Protein AF-A0A6G0JGC1-F1 (afdb_monomer)

Organism: NCBI:txid53985

Sequence (157 aa):
MPRKAKKTKFNEEAENLAAILSSGNDEDAILADQTDFWKDFRARVDENDAAIGLEALDHLAMAILQGDESAALSGTVLLLPLPDAMQAGVAPFHVLFNPEAASLPASSKRPALHSAGKSKAPPAKKQRMAPKKVIYSFNLPGSTSAQIKLDLAAIVQ

Radius of gyration: 41.23 Å; Cα contacts (8 Å, |Δi|>4): 54; chains: 1; bounding box: 79×44×131 Å

pLDDT: mean 73.07, std 17.75, range [31.84, 94.44]

Secondary structure (DSSP, 8-state):
----PPPPHHHHHHHHHHHHHHHHHHHHHHHHHHHHHHHHHHHHHHTSTT-B-HHHHHHHHHHHHTT-TT---SS--B----GGG-PPPPPPP-GGG-TTGGGS------------------------PPPPPP-------TT--HHHHHHHHHHT-

Mean predicted aligned error: 21.25 Å

Solvent-accessible surface area (backbone atoms only — not comparable to full-atom values): 10504 Å² total; per-residue (Å²): 134,88,79,82,78,78,84,49,70,67,58,56,52,51,51,50,52,51,50,56,56,58,62,50,50,58,58,53,49,51,52,50,53,53,49,52,50,49,52,57,52,50,53,64,47,55,70,21,81,85,38,40,43,61,67,36,51,50,55,30,52,55,34,46,77,72,66,42,89,81,58,59,71,82,57,70,67,47,88,56,71,55,62,93,73,57,73,83,73,80,78,80,88,54,65,90,83,42,68,77,71,72,67,61,79,78,79,75,76,71,83,76,85,80,84,88,86,84,86,92,84,89,90,83,80,92,72,86,76,74,85,79,81,78,82,74,84,79,95,74,62,90,87,59,57,69,66,62,56,52,57,52,57,66,73,57,114

Structure (mmCIF, N/CA/C/O backbone):
data_AF-A0A6G0JGC1-F1
#
_entry.id   AF-A0A6G0JGC1-F1
#
loop_
_atom_site.group_PDB
_atom_site.id
_atom_site.type_symbol
_atom_site.label_atom_id
_atom_site.label_alt_id
_atom_site.label_comp_id
_atom_site.label_asym_id
_atom_site.label_entity_id
_atom_site.label_seq_id
_atom_site.pdbx_PDB_ins_code
_atom_site.Cartn_x
_atom_site.Cartn_y
_atom_site.Cartn_z
_atom_site.occupancy
_atom_site.B_iso_or_equiv
_atom_site.auth_seq_id
_atom_site.auth_comp_id
_atom_site.auth_asym_id
_atom_site.auth_atom_id
_atom_site.pdbx_PDB_model_num
ATOM 1 N N . MET A 1 1 ? 46.224 -17.030 -49.891 1.00 40.44 1 MET A N 1
ATOM 2 C CA . MET A 1 1 ? 46.241 -15.845 -49.002 1.00 40.44 1 MET A CA 1
ATOM 3 C C . MET A 1 1 ? 44.836 -15.259 -48.932 1.00 40.44 1 MET A C 1
ATOM 5 O O . MET A 1 1 ? 44.349 -14.849 -49.981 1.00 40.44 1 MET A O 1
ATOM 9 N N . PRO A 1 2 ? 44.152 -15.240 -47.775 1.00 45.84 2 PRO A N 1
ATOM 10 C CA . PRO A 1 2 ? 42.837 -14.620 -47.681 1.00 45.84 2 PRO A CA 1
ATOM 11 C C . PRO A 1 2 ? 43.006 -13.103 -47.511 1.00 45.84 2 PRO A C 1
ATOM 13 O O . PRO A 1 2 ? 43.719 -12.633 -46.624 1.00 45.84 2 PRO A O 1
ATOM 16 N N . ARG A 1 3 ? 42.391 -12.330 -48.410 1.00 53.50 3 ARG A N 1
ATOM 17 C CA . ARG A 1 3 ? 42.376 -10.864 -48.360 1.00 53.50 3 ARG A CA 1
ATOM 18 C C . ARG A 1 3 ? 41.501 -10.425 -47.186 1.00 53.50 3 ARG A C 1
ATOM 20 O O . ARG A 1 3 ? 40.325 -10.771 -47.145 1.00 53.50 3 ARG A O 1
ATOM 27 N N . LYS A 1 4 ? 42.062 -9.661 -46.244 1.00 58.97 4 LYS A N 1
ATOM 28 C CA . LYS A 1 4 ? 41.276 -9.020 -45.184 1.00 58.97 4 LYS A CA 1
ATOM 29 C C . LYS A 1 4 ? 40.348 -7.990 -45.828 1.00 58.97 4 LYS A C 1
ATOM 31 O O . LYS A 1 4 ? 40.820 -7.040 -46.452 1.00 58.97 4 LYS A O 1
ATOM 36 N N . ALA A 1 5 ? 39.041 -8.214 -45.723 1.00 60.34 5 ALA A N 1
ATOM 37 C CA . ALA A 1 5 ? 38.039 -7.250 -46.149 1.00 60.34 5 ALA A CA 1
ATOM 38 C C . ALA A 1 5 ? 38.190 -5.965 -45.317 1.00 60.34 5 ALA A C 1
ATOM 40 O O . ALA A 1 5 ? 38.320 -6.023 -44.094 1.00 60.34 5 ALA A O 1
ATOM 41 N N . LYS A 1 6 ? 38.216 -4.807 -45.984 1.00 61.81 6 LYS A N 1
ATOM 42 C CA . LYS A 1 6 ? 38.189 -3.500 -45.316 1.00 61.81 6 LYS A CA 1
ATOM 43 C C . LYS A 1 6 ? 36.806 -3.336 -44.682 1.00 61.81 6 LYS A C 1
ATOM 45 O O . LYS A 1 6 ? 35.826 -3.315 -45.423 1.00 61.81 6 LYS A O 1
ATOM 50 N N . LYS A 1 7 ? 36.724 -3.232 -43.349 1.00 60.75 7 LYS A N 1
ATOM 51 C CA . LYS A 1 7 ? 35.476 -2.858 -42.667 1.00 60.75 7 LYS A CA 1
ATOM 52 C C . LYS A 1 7 ? 35.030 -1.499 -43.216 1.00 60.75 7 LYS A C 1
ATOM 54 O O . LYS A 1 7 ? 35.774 -0.523 -43.162 1.00 60.75 7 LYS A O 1
ATOM 59 N N . THR A 1 8 ? 33.865 -1.470 -43.848 1.00 72.19 8 THR A N 1
ATOM 60 C CA . THR A 1 8 ? 33.231 -0.252 -44.360 1.00 72.19 8 THR A CA 1
ATOM 61 C C . THR A 1 8 ? 32.624 0.524 -43.194 1.00 72.19 8 THR A C 1
ATOM 63 O O . THR A 1 8 ? 32.118 -0.110 -42.275 1.00 72.19 8 THR A O 1
ATOM 66 N N . LYS A 1 9 ? 32.611 1.865 -43.244 1.00 73.44 9 LYS A N 1
ATOM 67 C CA . LYS A 1 9 ? 32.033 2.736 -42.191 1.00 73.44 9 LYS A CA 1
ATOM 68 C C . LYS A 1 9 ? 30.646 2.289 -41.706 1.00 73.44 9 LYS A C 1
ATOM 70 O O . LYS A 1 9 ? 30.380 2.289 -40.516 1.00 73.44 9 LYS A O 1
ATOM 75 N N . PHE A 1 10 ? 29.814 1.801 -42.623 1.00 72.50 10 PHE A N 1
ATOM 76 C CA . PHE A 1 10 ? 28.494 1.248 -42.317 1.00 72.50 10 PHE A CA 1
ATOM 77 C C . PHE A 1 10 ? 28.522 0.063 -41.332 1.00 72.50 10 PHE A C 1
ATOM 79 O O . PHE A 1 10 ? 27.638 -0.083 -40.500 1.00 72.50 10 PHE A O 1
ATOM 86 N N . ASN A 1 11 ? 29.548 -0.787 -41.408 1.00 79.94 11 ASN A N 1
ATOM 87 C CA . ASN A 1 11 ? 29.684 -1.939 -40.519 1.00 79.94 11 ASN A CA 1
ATOM 88 C C . ASN A 1 11 ? 30.120 -1.516 -39.109 1.00 79.94 11 ASN A C 1
ATOM 90 O O . ASN A 1 11 ? 29.782 -2.179 -38.142 1.00 79.94 11 ASN A O 1
ATOM 94 N N . GLU A 1 12 ? 30.860 -0.415 -38.998 1.00 81.38 12 GLU A N 1
ATOM 95 C CA . GLU A 1 12 ? 31.254 0.174 -37.716 1.00 81.38 12 GLU A CA 1
ATOM 96 C C . GLU A 1 12 ? 30.072 0.903 -37.059 1.00 81.38 12 GLU A C 1
ATOM 98 O O . GLU A 1 12 ? 29.840 0.739 -35.866 1.00 81.38 12 GLU A O 1
ATOM 103 N N . GLU A 1 13 ? 29.255 1.616 -37.842 1.00 79.81 13 GLU A N 1
ATOM 104 C CA . GLU A 1 13 ? 27.994 2.208 -37.370 1.00 79.81 13 GLU A CA 1
ATOM 105 C C . GLU A 1 13 ? 26.994 1.138 -36.908 1.00 79.81 13 GLU A C 1
ATOM 107 O O . GLU A 1 13 ? 26.381 1.291 -35.855 1.00 79.81 13 GLU A O 1
ATOM 112 N N . ALA A 1 14 ? 26.867 0.026 -37.638 1.00 81.38 14 ALA A N 1
ATOM 113 C CA . ALA A 1 14 ? 26.005 -1.088 -37.242 1.00 81.38 14 ALA A CA 1
ATOM 114 C C . ALA A 1 14 ? 26.490 -1.786 -35.957 1.00 81.38 14 ALA A C 1
ATOM 116 O O . ALA A 1 14 ? 25.677 -2.100 -35.090 1.00 81.38 14 ALA A O 1
ATOM 117 N N . GLU A 1 15 ? 27.804 -1.995 -35.806 1.00 81.81 15 GLU A N 1
ATOM 118 C CA . GLU A 1 15 ? 28.402 -2.529 -34.573 1.00 81.81 15 GLU A CA 1
ATOM 119 C C . GLU A 1 15 ? 28.169 -1.576 -33.382 1.00 81.81 15 GLU A C 1
ATOM 121 O O . GLU A 1 15 ? 27.857 -2.031 -32.284 1.00 81.81 15 GLU A O 1
ATOM 126 N N . ASN A 1 16 ? 28.243 -0.260 -33.602 1.00 80.75 16 ASN A N 1
ATOM 127 C CA . ASN A 1 16 ? 28.008 0.747 -32.566 1.00 80.75 16 ASN A CA 1
ATOM 128 C C . ASN A 1 16 ? 26.526 0.819 -32.149 1.00 80.75 16 ASN A C 1
ATOM 130 O O . ASN A 1 16 ? 26.213 0.828 -30.963 1.00 80.75 16 ASN A O 1
ATOM 134 N N . LEU A 1 17 ? 25.596 0.769 -33.109 1.00 76.94 17 LEU A N 1
ATOM 135 C CA . LEU A 1 17 ? 24.159 0.693 -32.817 1.00 76.94 17 LEU A CA 1
ATOM 136 C C . LEU A 1 17 ? 23.792 -0.593 -32.065 1.00 76.94 17 LEU A C 1
ATOM 138 O O . LEU A 1 17 ? 23.009 -0.546 -31.120 1.00 76.94 17 LEU A O 1
ATOM 142 N N . ALA A 1 18 ? 24.381 -1.730 -32.442 1.00 77.12 18 ALA A N 1
ATOM 143 C CA . ALA A 1 18 ? 24.178 -2.991 -31.734 1.00 77.12 18 ALA A CA 1
ATOM 144 C C . ALA A 1 18 ? 24.727 -2.943 -30.299 1.00 77.12 18 ALA A C 1
ATOM 146 O O . ALA A 1 18 ? 24.083 -3.455 -29.387 1.00 77.12 18 ALA A O 1
ATOM 147 N N . ALA A 1 19 ? 25.876 -2.297 -30.082 1.00 76.00 19 ALA A N 1
ATOM 148 C CA . ALA A 1 19 ? 26.443 -2.112 -28.748 1.00 76.00 19 ALA A CA 1
ATOM 149 C C . ALA A 1 19 ? 25.550 -1.232 -27.857 1.00 76.00 19 ALA A C 1
ATOM 151 O O . ALA A 1 19 ? 25.318 -1.584 -26.703 1.00 76.00 19 ALA A O 1
ATOM 152 N N . ILE A 1 20 ? 24.990 -0.146 -28.402 1.00 71.69 20 ILE A N 1
ATOM 153 C CA . ILE A 1 20 ? 24.060 0.738 -27.680 1.00 71.69 20 ILE A CA 1
ATOM 154 C C . ILE A 1 20 ? 22.782 -0.018 -27.285 1.00 71.69 20 ILE A C 1
ATOM 156 O O . ILE A 1 20 ? 22.353 0.055 -26.135 1.00 71.69 20 ILE A O 1
ATOM 160 N N . LEU A 1 21 ? 22.204 -0.796 -28.206 1.00 69.69 21 LEU A N 1
ATOM 161 C CA . LEU A 1 21 ? 21.011 -1.605 -27.928 1.00 69.69 21 LEU A CA 1
ATOM 162 C C . LEU A 1 21 ? 21.288 -2.726 -26.920 1.00 69.69 21 LEU A C 1
ATOM 164 O O . LEU A 1 21 ? 20.453 -2.997 -26.064 1.00 69.69 21 LEU A O 1
ATOM 168 N N . SER A 1 22 ? 22.467 -3.347 -26.984 1.00 64.38 22 SER A N 1
ATOM 169 C CA . SER A 1 22 ? 22.869 -4.366 -26.013 1.00 64.38 22 SER A CA 1
ATOM 170 C C . SER A 1 22 ? 23.076 -3.780 -24.617 1.00 64.38 22 SER A C 1
ATOM 172 O O . SER A 1 22 ? 22.752 -4.452 -23.650 1.00 64.38 22 SER A O 1
ATOM 174 N N . SER A 1 23 ? 23.585 -2.547 -24.500 1.00 61.34 23 SER A N 1
ATOM 175 C CA . SER A 1 23 ? 23.798 -1.900 -23.197 1.00 61.34 23 SER A CA 1
ATOM 176 C C . SER A 1 23 ? 22.514 -1.434 -22.504 1.00 61.34 23 SER A C 1
ATOM 178 O O . SER A 1 23 ? 22.493 -1.358 -21.284 1.00 61.34 23 SER A O 1
ATOM 180 N N . GLY A 1 24 ? 21.443 -1.137 -23.252 1.00 60.28 24 GLY A N 1
ATOM 181 C CA . GLY A 1 24 ? 20.143 -0.792 -22.655 1.00 60.28 24 GLY A CA 1
ATOM 182 C C . GLY A 1 24 ? 19.391 -2.006 -22.105 1.00 60.28 24 GLY A C 1
ATOM 183 O O . GLY A 1 24 ? 18.637 -1.897 -21.146 1.00 60.28 24 GLY A O 1
ATOM 184 N N . ASN A 1 25 ? 19.648 -3.184 -22.674 1.00 62.59 25 ASN A N 1
ATOM 185 C CA . ASN A 1 25 ? 18.869 -4.385 -22.397 1.00 62.59 25 ASN A CA 1
ATOM 186 C C . ASN A 1 25 ? 19.119 -4.975 -20.996 1.00 62.59 25 ASN A C 1
ATOM 188 O O . ASN A 1 25 ? 18.251 -5.669 -20.471 1.00 62.59 25 ASN A O 1
ATOM 192 N N . ASP A 1 26 ? 20.284 -4.715 -20.397 1.00 67.31 26 ASP A N 1
ATOM 193 C CA . ASP A 1 26 ? 20.616 -5.211 -19.056 1.00 67.31 26 ASP A CA 1
ATOM 194 C C . ASP A 1 26 ? 19.872 -4.420 -17.965 1.00 67.31 26 ASP A C 1
ATOM 196 O O . ASP A 1 26 ? 19.320 -5.011 -17.039 1.00 67.31 26 ASP A O 1
ATOM 200 N N . GLU A 1 27 ? 19.780 -3.096 -18.108 1.00 70.69 27 GLU A N 1
ATOM 201 C CA . GLU A 1 27 ? 19.019 -2.231 -17.193 1.00 70.69 27 GLU A CA 1
ATOM 202 C C . GLU A 1 27 ? 17.508 -2.468 -17.330 1.00 70.69 27 GLU A C 1
ATOM 204 O O . GLU A 1 27 ? 16.794 -2.563 -16.331 1.00 70.69 27 GLU A O 1
ATOM 209 N N . ASP A 1 28 ? 17.023 -2.655 -18.561 1.00 73.19 28 ASP A N 1
ATOM 210 C CA . ASP A 1 28 ? 15.621 -2.993 -18.823 1.00 73.19 28 ASP A CA 1
ATOM 211 C C . ASP A 1 28 ? 15.236 -4.354 -18.213 1.00 73.19 28 ASP A C 1
ATOM 213 O O . ASP A 1 28 ? 14.129 -4.513 -17.691 1.00 73.19 28 ASP A O 1
ATOM 217 N N . ALA A 1 29 ? 16.148 -5.334 -18.227 1.00 76.62 29 ALA A N 1
ATOM 218 C CA . ALA A 1 29 ? 15.940 -6.629 -17.581 1.00 76.62 29 ALA A CA 1
ATOM 219 C C . ALA A 1 29 ? 15.895 -6.509 -16.048 1.00 76.62 29 ALA A C 1
ATOM 221 O O . ALA A 1 29 ? 15.018 -7.092 -15.414 1.00 76.62 29 ALA A O 1
ATOM 222 N N . ILE A 1 30 ? 16.778 -5.702 -15.451 1.00 81.31 30 ILE A N 1
ATOM 223 C CA . ILE A 1 30 ?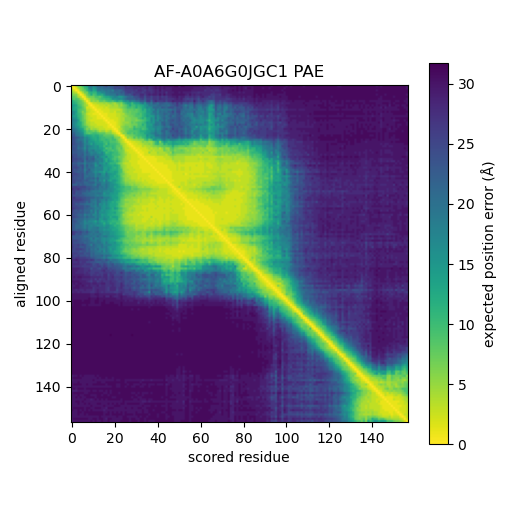 16.775 -5.442 -14.003 1.00 81.31 30 ILE A CA 1
ATOM 224 C C . ILE A 1 30 ? 15.479 -4.740 -13.576 1.00 81.31 30 ILE A C 1
ATOM 226 O O . ILE A 1 30 ? 14.880 -5.109 -12.564 1.00 81.31 30 ILE A O 1
ATOM 230 N N . LEU A 1 31 ? 15.014 -3.753 -14.345 1.00 82.12 31 LEU A N 1
ATOM 231 C CA . LEU A 1 31 ? 13.747 -3.068 -14.082 1.00 82.12 31 LEU A CA 1
ATOM 232 C C . LEU A 1 31 ? 12.547 -4.015 -14.204 1.00 82.12 31 LEU A C 1
ATOM 234 O O . LEU A 1 31 ? 11.613 -3.926 -13.401 1.00 82.12 31 LEU A O 1
ATOM 238 N N . ALA A 1 32 ? 12.570 -4.936 -15.170 1.00 81.75 32 ALA A N 1
ATOM 239 C CA . ALA A 1 32 ? 11.549 -5.972 -15.299 1.00 81.75 32 ALA A CA 1
ATOM 240 C C . ALA A 1 32 ? 11.529 -6.896 -14.069 1.00 81.75 32 ALA A C 1
ATOM 242 O O . ALA A 1 32 ? 10.466 -7.082 -13.475 1.00 81.75 32 ALA A O 1
ATOM 243 N N . ASP A 1 33 ? 12.694 -7.370 -13.619 1.00 87.56 33 ASP A N 1
ATOM 244 C CA . ASP A 1 33 ? 12.824 -8.224 -12.431 1.00 87.56 33 ASP A CA 1
ATOM 245 C C . ASP A 1 33 ? 12.336 -7.515 -11.154 1.00 87.56 33 ASP A C 1
ATOM 247 O O . ASP A 1 33 ? 11.627 -8.102 -10.332 1.00 87.56 33 ASP A O 1
ATOM 251 N N . GLN A 1 34 ? 12.667 -6.231 -10.983 1.00 88.44 34 GLN A N 1
ATOM 252 C CA . GLN A 1 34 ? 12.194 -5.430 -9.848 1.00 88.44 34 GLN A CA 1
ATOM 253 C C . GLN A 1 34 ? 10.679 -5.198 -9.890 1.00 88.44 34 GLN A C 1
ATOM 255 O O . GLN A 1 34 ? 10.007 -5.236 -8.856 1.00 88.44 34 GLN A O 1
ATOM 260 N N . THR A 1 35 ? 10.131 -4.984 -11.086 1.00 88.25 35 THR A N 1
ATOM 261 C CA . THR A 1 35 ? 8.690 -4.820 -11.291 1.00 88.25 35 THR A CA 1
ATOM 262 C C . THR A 1 35 ? 7.943 -6.112 -10.963 1.00 88.25 35 THR A C 1
ATOM 264 O O . THR A 1 35 ? 6.892 -6.072 -10.324 1.00 88.25 35 THR A O 1
ATOM 267 N N . ASP A 1 36 ? 8.478 -7.264 -11.364 1.00 90.75 36 ASP A N 1
ATOM 268 C CA . ASP A 1 36 ? 7.872 -8.565 -11.082 1.00 90.75 36 ASP A CA 1
ATOM 269 C C . ASP A 1 36 ? 7.962 -8.926 -9.596 1.00 90.75 36 ASP A C 1
ATOM 271 O O . ASP A 1 36 ? 6.962 -9.354 -9.014 1.00 90.75 36 ASP A O 1
ATOM 275 N N . PHE A 1 37 ? 9.085 -8.623 -8.936 1.00 93.50 37 PHE A N 1
ATOM 276 C CA . PHE A 1 37 ? 9.173 -8.685 -7.476 1.00 93.50 37 PHE A CA 1
ATOM 277 C C . PHE A 1 37 ? 8.080 -7.842 -6.803 1.00 93.50 37 PHE A C 1
ATOM 279 O O . PHE A 1 37 ? 7.425 -8.319 -5.872 1.00 93.50 37 PHE A O 1
ATOM 286 N N . TRP A 1 38 ? 7.860 -6.604 -7.266 1.00 94.44 38 TRP A N 1
ATOM 287 C CA . TRP A 1 38 ? 6.848 -5.727 -6.679 1.00 94.44 38 TRP A CA 1
ATOM 288 C C . TRP A 1 38 ? 5.437 -6.295 -6.827 1.00 94.44 38 TRP A C 1
ATOM 290 O O . TRP A 1 38 ? 4.678 -6.301 -5.859 1.00 94.44 38 TRP A O 1
ATOM 300 N N . LYS A 1 39 ? 5.096 -6.827 -8.007 1.00 92.06 39 LYS A N 1
ATOM 301 C CA . LYS A 1 39 ? 3.797 -7.475 -8.248 1.00 92.06 39 LYS A CA 1
ATOM 302 C C . LYS A 1 39 ? 3.568 -8.647 -7.295 1.00 92.06 39 LYS A C 1
ATOM 304 O O . LYS A 1 39 ? 2.510 -8.722 -6.671 1.00 92.06 39 LYS A O 1
ATOM 309 N N . ASP A 1 40 ? 4.559 -9.525 -7.152 1.00 94.00 40 ASP A N 1
ATOM 310 C CA . ASP A 1 40 ? 4.464 -10.702 -6.284 1.00 94.00 40 ASP A CA 1
ATOM 311 C C . ASP A 1 40 ? 4.360 -10.317 -4.803 1.00 94.00 40 ASP A C 1
ATOM 313 O O . ASP A 1 40 ? 3.559 -10.887 -4.055 1.00 94.00 40 ASP A O 1
ATOM 317 N N . PHE A 1 41 ? 5.144 -9.328 -4.366 1.00 92.12 41 PHE A N 1
ATOM 318 C CA . PHE A 1 41 ? 5.061 -8.784 -3.013 1.00 92.12 41 PHE A CA 1
ATOM 319 C C . PHE A 1 41 ? 3.679 -8.178 -2.745 1.00 92.12 41 PHE A C 1
ATOM 321 O O . PHE A 1 41 ? 3.042 -8.499 -1.738 1.00 92.12 41 PHE A O 1
ATOM 328 N N . ARG A 1 42 ? 3.194 -7.340 -3.667 1.00 92.19 42 ARG A N 1
ATOM 329 C CA . ARG A 1 42 ? 1.914 -6.644 -3.550 1.00 92.19 42 ARG A CA 1
ATOM 330 C C . ARG A 1 42 ? 0.747 -7.621 -3.474 1.00 92.19 42 ARG A C 1
ATOM 332 O O . ARG A 1 42 ? -0.139 -7.398 -2.652 1.00 92.19 42 ARG A O 1
ATOM 339 N N . ALA A 1 43 ? 0.774 -8.699 -4.260 1.00 91.31 43 ALA A N 1
ATOM 340 C CA . ALA A 1 43 ? -0.242 -9.748 -4.236 1.00 91.31 43 ALA A CA 1
ATOM 341 C C . ALA A 1 43 ? -0.314 -10.454 -2.872 1.00 91.31 43 ALA A C 1
ATOM 343 O O . ALA A 1 43 ? -1.398 -10.602 -2.320 1.00 91.31 43 ALA A O 1
ATOM 344 N N . ARG A 1 44 ? 0.834 -10.815 -2.282 1.00 90.12 44 ARG A N 1
ATOM 345 C CA . ARG A 1 44 ? 0.881 -11.489 -0.968 1.00 90.12 44 ARG A CA 1
ATOM 346 C C . ARG A 1 44 ? 0.396 -10.614 0.182 1.00 90.12 44 ARG A C 1
ATOM 348 O O . ARG A 1 44 ? -0.146 -11.125 1.154 1.00 90.12 44 ARG A O 1
ATOM 355 N N . VAL A 1 45 ? 0.640 -9.308 0.104 1.00 89.62 45 VAL A N 1
ATOM 356 C CA . VAL A 1 45 ? 0.149 -8.355 1.108 1.00 89.62 45 VAL A CA 1
ATOM 357 C C . VAL A 1 45 ? -1.360 -8.139 0.967 1.00 89.62 45 VAL A C 1
ATOM 359 O O . VAL A 1 45 ? -2.039 -8.010 1.982 1.00 89.62 45 VAL A O 1
ATOM 362 N N . ASP A 1 46 ? -1.880 -8.135 -0.267 1.00 89.81 46 ASP A N 1
ATOM 363 C CA . ASP A 1 46 ? -3.315 -7.970 -0.553 1.00 89.81 46 ASP A CA 1
ATOM 364 C C . ASP A 1 46 ? -4.170 -9.141 -0.069 1.00 89.81 46 ASP A C 1
ATOM 366 O O . ASP A 1 46 ? -5.352 -8.961 0.180 1.00 89.81 46 ASP A O 1
ATOM 370 N N . GLU A 1 47 ? -3.587 -10.335 0.101 1.00 90.31 47 GLU A N 1
ATOM 371 C CA . GLU A 1 47 ? -4.299 -11.504 0.645 1.00 90.31 47 GLU A CA 1
ATOM 372 C C . GLU A 1 47 ? -4.938 -11.227 2.016 1.00 90.31 47 GLU A C 1
ATOM 374 O O . GLU A 1 47 ? -5.864 -11.929 2.428 1.00 90.31 47 GLU A O 1
ATOM 379 N N . ASN A 1 48 ? -4.445 -10.219 2.741 1.00 89.38 48 ASN A N 1
ATOM 380 C CA . ASN A 1 48 ? -5.126 -9.695 3.909 1.00 89.38 48 ASN A CA 1
ATOM 381 C C . ASN A 1 48 ? -5.915 -8.424 3.560 1.00 89.38 48 ASN A C 1
ATOM 383 O O . ASN A 1 48 ? -5.370 -7.323 3.599 1.00 89.38 48 ASN A O 1
ATOM 387 N N . ASP A 1 49 ? -7.227 -8.573 3.353 1.00 85.50 49 ASP A N 1
ATOM 388 C CA . ASP A 1 49 ? -8.163 -7.470 3.065 1.00 85.50 49 ASP A CA 1
ATOM 389 C C . ASP A 1 49 ? -8.205 -6.369 4.148 1.00 85.50 49 ASP A C 1
ATOM 391 O O . ASP A 1 49 ? -8.733 -5.281 3.918 1.00 85.50 49 ASP A O 1
ATOM 395 N N . ALA A 1 50 ? -7.699 -6.638 5.358 1.00 88.12 50 ALA A N 1
ATOM 396 C CA . ALA A 1 50 ? -7.603 -5.645 6.426 1.00 88.12 50 ALA A CA 1
ATOM 397 C C . ALA A 1 50 ? -6.302 -4.822 6.371 1.00 88.12 50 ALA A C 1
ATOM 399 O O . ALA A 1 50 ? -6.122 -3.921 7.196 1.00 88.12 50 ALA A O 1
ATOM 400 N N . ALA A 1 51 ? -5.390 -5.117 5.438 1.00 89.94 51 ALA A N 1
ATOM 401 C CA . ALA A 1 51 ? -4.271 -4.241 5.119 1.00 89.94 51 ALA A CA 1
ATOM 402 C C . ALA A 1 51 ? -4.788 -2.933 4.494 1.00 89.94 51 ALA A C 1
ATOM 404 O O . ALA A 1 51 ? -5.798 -2.904 3.796 1.00 89.94 51 ALA A O 1
ATOM 405 N N . ILE A 1 52 ? -4.122 -1.814 4.786 1.00 93.06 52 ILE A N 1
ATOM 406 C CA . ILE A 1 52 ? -4.608 -0.470 4.425 1.00 93.06 52 ILE A CA 1
ATOM 407 C C . ILE A 1 52 ? -3.475 0.341 3.804 1.00 93.06 52 ILE A C 1
ATOM 409 O O . ILE A 1 52 ? -2.326 0.231 4.234 1.00 93.06 52 ILE A O 1
ATOM 413 N N . GLY A 1 53 ? -3.816 1.206 2.844 1.00 91.06 53 GLY A N 1
ATOM 414 C CA . GLY A 1 53 ? -2.904 2.203 2.278 1.00 91.06 53 GLY A CA 1
ATOM 415 C C . GLY A 1 53 ? -1.907 1.625 1.281 1.00 91.06 53 GLY A C 1
ATOM 416 O O . GLY A 1 53 ? -0.841 2.198 1.064 1.00 91.06 53 GLY A O 1
ATOM 417 N N . LEU A 1 54 ? -2.234 0.484 0.681 1.00 92.69 54 LEU A N 1
ATOM 418 C CA . LEU A 1 54 ? -1.348 -0.211 -0.244 1.00 92.69 54 LEU A CA 1
ATOM 419 C C . LEU A 1 54 ? -1.136 0.584 -1.542 1.00 92.69 54 LEU A C 1
ATOM 421 O O . LEU A 1 54 ? -0.071 0.498 -2.137 1.00 92.69 54 LEU A O 1
ATOM 425 N N . GLU A 1 55 ? -2.066 1.463 -1.914 1.00 92.81 55 GLU A N 1
ATOM 426 C CA . GLU A 1 55 ? -1.917 2.363 -3.062 1.00 92.81 55 GLU A CA 1
ATOM 427 C C . GLU A 1 55 ? -0.810 3.403 -2.831 1.00 92.81 55 GLU A C 1
ATOM 429 O O . GLU A 1 55 ? -0.060 3.752 -3.742 1.00 92.81 55 GLU A O 1
ATOM 434 N N . ALA A 1 56 ? -0.671 3.899 -1.595 1.00 93.25 56 ALA A N 1
ATOM 435 C CA . ALA A 1 56 ? 0.417 4.810 -1.239 1.00 93.25 56 ALA A CA 1
ATOM 436 C C . ALA A 1 56 ? 1.777 4.102 -1.294 1.00 93.25 56 ALA A C 1
ATOM 438 O O .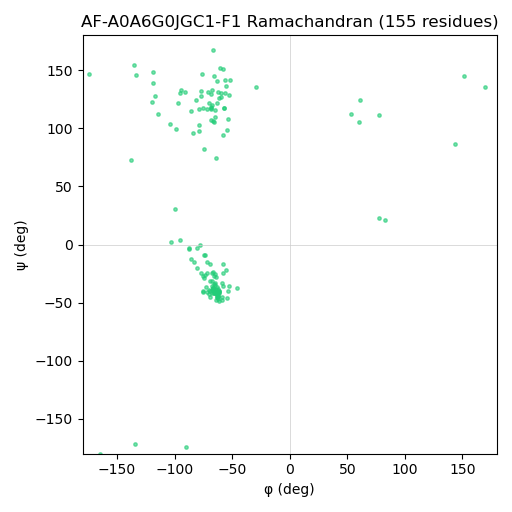 ALA A 1 56 ? 2.791 4.727 -1.610 1.00 93.25 56 ALA A O 1
ATOM 439 N N . LEU A 1 57 ? 1.783 2.801 -1.004 1.00 93.75 57 LEU A N 1
ATOM 440 C CA . LEU A 1 57 ? 2.955 1.953 -1.123 1.00 93.75 57 LEU A CA 1
ATOM 441 C C . LEU A 1 57 ? 3.308 1.689 -2.600 1.00 93.75 57 LEU A C 1
ATOM 443 O O . LEU A 1 57 ? 4.479 1.776 -2.961 1.00 93.75 57 LEU A O 1
ATOM 447 N N . ASP A 1 58 ? 2.309 1.463 -3.458 1.00 93.38 58 ASP A N 1
ATOM 448 C CA . ASP A 1 58 ? 2.487 1.297 -4.906 1.00 93.38 58 ASP A CA 1
ATOM 449 C C . ASP A 1 58 ? 3.072 2.558 -5.560 1.00 93.38 58 ASP A C 1
ATOM 451 O O . ASP A 1 58 ? 4.022 2.480 -6.339 1.00 93.38 58 ASP A O 1
ATOM 455 N N . HIS A 1 59 ? 2.566 3.741 -5.201 1.00 93.31 59 HIS A N 1
ATOM 456 C CA . HIS A 1 59 ? 3.122 5.005 -5.692 1.00 93.31 59 HIS A CA 1
ATOM 457 C C . HIS A 1 59 ? 4.579 5.213 -5.267 1.00 93.31 59 HIS A C 1
ATOM 459 O O . HIS A 1 59 ? 5.386 5.682 -6.069 1.00 93.31 59 HIS A O 1
ATOM 465 N N . LEU A 1 60 ? 4.928 4.844 -4.029 1.00 94.00 60 LEU A N 1
ATOM 466 C CA . LEU A 1 60 ? 6.308 4.912 -3.552 1.00 94.00 60 LEU A CA 1
ATOM 467 C C . LEU A 1 60 ? 7.215 3.966 -4.345 1.00 94.00 60 LEU A C 1
ATOM 469 O O . LEU A 1 60 ? 8.281 4.383 -4.788 1.00 94.00 60 LEU A O 1
ATOM 473 N N . ALA A 1 61 ? 6.796 2.714 -4.538 1.00 92.50 61 ALA A N 1
ATOM 474 C CA . ALA A 1 61 ? 7.570 1.738 -5.294 1.00 92.50 61 ALA A CA 1
ATOM 475 C C . ALA A 1 61 ? 7.824 2.223 -6.727 1.00 92.50 61 ALA A C 1
ATOM 477 O O . ALA A 1 61 ? 8.962 2.206 -7.187 1.00 92.50 61 ALA A O 1
ATOM 478 N N . MET A 1 62 ? 6.799 2.752 -7.400 1.00 91.50 62 MET A N 1
ATOM 479 C CA . MET A 1 62 ? 6.946 3.320 -8.742 1.00 91.50 62 MET A CA 1
ATOM 480 C C . MET A 1 62 ? 7.917 4.506 -8.783 1.00 91.50 62 MET A C 1
ATOM 482 O O . MET A 1 62 ? 8.717 4.595 -9.711 1.00 91.50 62 MET A O 1
ATOM 486 N N . ALA A 1 63 ? 7.879 5.397 -7.789 1.00 92.62 63 ALA A N 1
ATOM 487 C CA . ALA A 1 63 ? 8.807 6.523 -7.707 1.00 92.62 63 ALA A CA 1
ATOM 488 C C . ALA A 1 63 ? 10.262 6.056 -7.494 1.00 92.62 63 ALA A C 1
ATOM 490 O O . ALA A 1 63 ? 11.169 6.549 -8.163 1.00 92.62 63 ALA A O 1
ATOM 491 N N . ILE A 1 64 ? 10.481 5.043 -6.648 1.00 91.31 64 ILE A N 1
ATOM 492 C CA . ILE A 1 64 ? 11.808 4.443 -6.428 1.00 91.31 64 ILE A CA 1
ATOM 493 C C . ILE A 1 64 ? 12.336 3.788 -7.712 1.00 91.31 64 ILE A C 1
ATOM 495 O O . ILE A 1 64 ? 13.489 4.009 -8.073 1.00 91.31 64 ILE A O 1
ATOM 499 N N . LEU A 1 65 ? 11.502 3.027 -8.432 1.00 88.06 65 LEU A N 1
ATOM 500 C CA . LEU A 1 65 ? 11.889 2.391 -9.702 1.00 88.06 65 LEU A CA 1
ATOM 501 C C . LEU A 1 65 ? 12.222 3.416 -10.799 1.00 88.06 65 LEU A C 1
ATOM 503 O O . LEU A 1 65 ? 13.028 3.140 -11.680 1.00 88.06 65 LEU A O 1
ATOM 507 N N . GLN A 1 66 ? 11.632 4.612 -10.736 1.00 88.62 66 GLN A N 1
ATOM 508 C CA . GLN A 1 66 ? 11.955 5.734 -11.624 1.00 88.62 66 GLN A CA 1
ATOM 509 C C . GLN A 1 66 ? 13.218 6.504 -11.198 1.00 88.62 66 GLN A C 1
ATOM 511 O O . GLN A 1 66 ? 13.625 7.433 -11.896 1.00 88.62 66 GLN A O 1
ATOM 516 N N . GLY A 1 67 ? 13.844 6.129 -10.077 1.00 88.00 67 GLY A N 1
ATOM 517 C CA . GLY A 1 67 ? 15.052 6.765 -9.556 1.00 88.00 67 GLY A CA 1
ATOM 518 C C . GLY A 1 67 ? 14.800 8.037 -8.741 1.00 88.00 67 GLY A C 1
ATOM 519 O O . GLY A 1 67 ? 15.712 8.851 -8.602 1.00 88.00 67 GLY A O 1
ATOM 520 N N . ASP A 1 68 ? 13.590 8.244 -8.210 1.00 91.00 68 ASP A N 1
ATOM 521 C CA . ASP A 1 68 ? 13.310 9.372 -7.318 1.00 91.00 68 ASP A CA 1
ATOM 522 C C . ASP A 1 68 ? 13.822 9.091 -5.896 1.00 91.00 68 ASP A C 1
ATOM 524 O O . ASP A 1 68 ? 13.205 8.374 -5.107 1.00 91.00 68 ASP A O 1
ATOM 528 N N . GLU A 1 69 ? 14.957 9.696 -5.546 1.00 87.31 69 GLU A N 1
ATOM 529 C CA . GLU A 1 69 ? 15.565 9.572 -4.214 1.00 87.31 69 GLU A CA 1
ATOM 530 C C . GLU A 1 69 ? 14.800 10.325 -3.113 1.00 87.31 69 GLU A C 1
ATOM 532 O O . GLU A 1 69 ? 15.038 10.099 -1.926 1.00 87.31 69 GLU A O 1
ATOM 537 N N . SER A 1 70 ? 13.888 11.231 -3.480 1.00 90.00 70 SER A N 1
ATOM 538 C CA . SER A 1 70 ? 13.062 11.991 -2.531 1.00 90.00 70 SER A CA 1
ATOM 539 C C . SER A 1 70 ? 11.697 11.348 -2.291 1.00 90.00 70 SER A C 1
ATOM 541 O O . SER A 1 70 ? 10.863 11.920 -1.581 1.00 90.00 70 SER A O 1
ATOM 543 N N . ALA A 1 71 ? 11.459 10.173 -2.876 1.00 90.81 71 ALA A N 1
ATOM 544 C CA . ALA A 1 71 ? 10.190 9.485 -2.781 1.00 90.81 71 ALA A CA 1
ATOM 545 C C . ALA A 1 71 ? 9.842 9.162 -1.318 1.00 90.81 71 ALA A C 1
ATOM 547 O O . ALA A 1 71 ? 10.636 8.606 -0.556 1.00 90.81 71 ALA A O 1
ATOM 548 N N . ALA A 1 72 ? 8.622 9.514 -0.921 1.00 92.56 72 ALA A N 1
ATOM 549 C CA . ALA A 1 72 ? 8.122 9.322 0.431 1.00 92.56 72 ALA A CA 1
ATOM 550 C C . ALA A 1 72 ? 6.706 8.748 0.406 1.00 92.56 72 ALA A C 1
ATOM 552 O O . ALA A 1 72 ? 5.946 8.948 -0.543 1.00 92.56 72 ALA A O 1
ATOM 553 N N . LEU A 1 73 ? 6.334 8.049 1.480 1.00 93.88 73 LEU A N 1
ATOM 554 C CA . LEU A 1 73 ? 4.965 7.572 1.645 1.00 93.88 73 LEU A CA 1
ATOM 555 C C . LEU A 1 73 ? 4.007 8.761 1.735 1.00 93.88 73 LEU A C 1
ATOM 557 O O . LEU A 1 73 ? 4.096 9.583 2.646 1.00 93.88 73 LEU A O 1
ATOM 561 N N . SER A 1 74 ? 3.041 8.805 0.820 1.00 91.25 74 SER A N 1
ATOM 562 C CA . SER A 1 74 ? 1.990 9.827 0.818 1.00 91.25 74 SER A CA 1
ATOM 563 C C . SER A 1 74 ? 0.939 9.617 1.920 1.00 91.25 74 SER A C 1
ATOM 565 O O . SER A 1 74 ? 0.077 10.476 2.109 1.00 91.25 74 SER A O 1
ATOM 567 N N . GLY A 1 75 ? 0.962 8.482 2.624 1.00 91.12 75 GLY A N 1
ATOM 568 C CA . GLY A 1 75 ? -0.050 8.121 3.612 1.00 91.12 75 GLY A CA 1
ATOM 569 C C . GLY A 1 75 ? 0.376 6.978 4.529 1.00 91.12 75 GLY A C 1
ATOM 570 O O . GLY A 1 75 ? 1.484 6.452 4.436 1.00 91.12 75 GLY A O 1
ATOM 571 N N . THR A 1 76 ? -0.517 6.611 5.446 1.00 93.31 76 THR A N 1
ATOM 572 C CA . THR A 1 76 ? -0.304 5.498 6.377 1.00 93.31 76 THR A CA 1
ATOM 573 C C . THR A 1 76 ? -0.508 4.165 5.672 1.00 93.31 76 THR A C 1
ATOM 575 O O . THR A 1 76 ? -1.530 3.968 5.022 1.00 93.31 76 THR A O 1
ATOM 578 N N . VAL A 1 77 ? 0.434 3.245 5.873 1.00 94.19 77 VAL A N 1
ATOM 579 C CA . VAL A 1 77 ? 0.357 1.867 5.383 1.00 94.19 77 VAL A CA 1
ATOM 580 C C . VAL A 1 77 ? 0.331 0.923 6.579 1.00 94.19 77 VAL A C 1
ATOM 582 O O . VAL A 1 77 ? 1.191 1.017 7.457 1.00 94.19 77 VAL A O 1
ATOM 585 N N . LEU A 1 78 ? -0.648 0.021 6.621 1.00 92.25 78 LEU A N 1
ATOM 586 C CA . LEU A 1 78 ? -0.724 -1.051 7.609 1.00 92.25 78 LEU A CA 1
ATOM 587 C C . LEU A 1 78 ? -0.577 -2.389 6.893 1.00 92.25 78 LEU A C 1
ATOM 589 O O . LEU A 1 78 ? -1.461 -2.792 6.142 1.00 92.25 78 LEU A O 1
ATOM 593 N N . LEU A 1 79 ? 0.536 -3.070 7.156 1.00 92.00 79 LEU A N 1
ATOM 594 C CA . LEU A 1 79 ? 0.792 -4.420 6.670 1.00 92.00 79 LEU A CA 1
ATOM 595 C C . LEU A 1 79 ? 0.390 -5.418 7.751 1.00 92.00 79 LEU A C 1
ATOM 597 O O . LEU A 1 79 ? 0.790 -5.2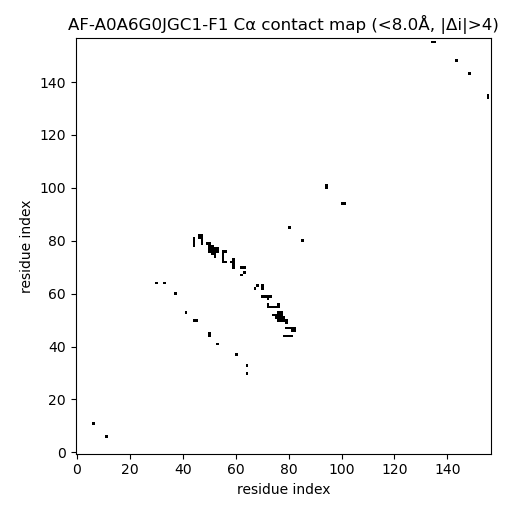78 8.910 1.00 92.00 79 LEU A O 1
ATOM 601 N N . LEU A 1 80 ? -0.387 -6.423 7.367 1.00 89.06 80 LEU A N 1
ATOM 602 C CA . LEU A 1 80 ? -0.852 -7.471 8.263 1.00 89.06 80 LEU A CA 1
ATOM 603 C C . LEU A 1 80 ? -0.344 -8.838 7.785 1.00 89.06 80 LEU A C 1
ATOM 605 O O . LEU A 1 80 ? -0.154 -9.039 6.586 1.00 89.06 80 LEU A O 1
ATOM 609 N N . PRO A 1 81 ? -0.094 -9.784 8.706 1.00 86.19 81 PRO A N 1
ATOM 610 C CA . PRO A 1 81 ? 0.237 -11.157 8.337 1.00 86.19 81 PRO A CA 1
ATOM 611 C C . PRO A 1 81 ? -0.966 -11.839 7.673 1.00 86.19 81 PRO A C 1
ATOM 613 O O . PRO A 1 81 ? -2.087 -11.348 7.776 1.00 86.19 81 PRO A O 1
ATOM 616 N N . LEU A 1 82 ? -0.756 -12.998 7.041 1.00 83.19 82 LEU A N 1
ATOM 617 C CA . LEU A 1 82 ? -1.852 -13.769 6.447 1.00 83.19 82 LEU A CA 1
ATOM 618 C C . LEU A 1 82 ? -2.988 -14.006 7.463 1.00 83.19 82 LEU A C 1
ATOM 620 O O . LEU A 1 82 ? -2.693 -14.289 8.630 1.00 83.19 82 LEU A O 1
ATOM 624 N N . PRO A 1 83 ? -4.264 -13.957 7.037 1.00 77.88 83 PRO A N 1
ATOM 625 C CA . PRO A 1 83 ? -5.407 -14.156 7.929 1.00 77.88 83 PRO A CA 1
ATOM 626 C C . PRO A 1 83 ? -5.331 -15.461 8.733 1.00 77.88 83 PRO A C 1
ATOM 628 O O . PRO A 1 83 ? -5.576 -15.453 9.935 1.00 77.88 83 PRO A O 1
ATOM 631 N N . ASP A 1 84 ? -4.886 -16.560 8.117 1.00 77.44 84 ASP A N 1
ATOM 632 C CA . ASP A 1 84 ? -4.708 -17.857 8.791 1.00 77.44 84 ASP A CA 1
ATOM 633 C C . ASP A 1 84 ? -3.630 -17.833 9.889 1.00 77.44 84 ASP A C 1
ATOM 635 O O . ASP A 1 84 ? -3.663 -18.624 10.834 1.00 77.44 84 ASP A O 1
ATOM 639 N N . ALA A 1 85 ? -2.664 -16.917 9.788 1.00 73.06 85 ALA A N 1
ATOM 640 C CA . ALA A 1 85 ? -1.633 -16.706 10.798 1.00 73.06 85 ALA A CA 1
ATOM 641 C C . ALA A 1 85 ? -2.089 -15.751 11.918 1.00 73.06 85 ALA A C 1
ATOM 643 O O . ALA A 1 85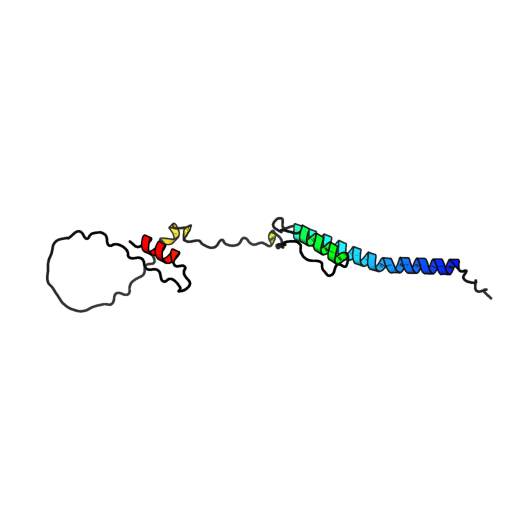 ? -1.434 -15.671 12.963 1.00 73.06 85 ALA A O 1
ATOM 644 N N . MET A 1 86 ? -3.206 -15.036 11.737 1.00 74.88 86 MET A N 1
ATOM 645 C CA . MET A 1 86 ? -3.782 -14.170 12.762 1.00 74.88 86 MET A CA 1
ATOM 646 C C . MET A 1 86 ? -4.558 -15.013 13.775 1.00 74.88 86 MET A C 1
ATOM 648 O O . MET A 1 86 ? -5.726 -15.347 13.586 1.00 74.88 86 MET A O 1
ATOM 652 N N . GLN A 1 87 ? -3.925 -15.336 14.904 1.00 71.38 87 GLN A N 1
ATOM 653 C CA . GLN A 1 87 ? -4.670 -15.898 16.027 1.00 71.38 87 GLN A CA 1
ATOM 654 C C . GLN A 1 87 ? -5.615 -14.851 16.616 1.00 71.38 87 GLN A C 1
ATOM 656 O O . GLN A 1 87 ? -5.217 -13.716 16.886 1.00 71.38 87 GLN A O 1
ATOM 661 N N . ALA A 1 88 ? -6.865 -15.254 16.853 1.00 71.38 88 ALA A N 1
ATOM 662 C CA . ALA A 1 88 ? -7.828 -14.426 17.559 1.00 71.38 88 ALA A CA 1
ATOM 663 C C . ALA A 1 88 ? -7.271 -14.058 18.942 1.00 71.38 88 ALA A C 1
ATOM 665 O O . ALA A 1 88 ? -7.019 -14.923 19.784 1.00 71.38 88 ALA A O 1
ATOM 666 N N . GLY A 1 89 ? -7.070 -12.761 19.173 1.00 71.25 89 GLY A N 1
ATOM 667 C CA . GLY A 1 89 ? -6.691 -12.260 20.485 1.00 71.25 89 GLY A CA 1
ATOM 668 C C . GLY A 1 89 ? -7.797 -12.536 21.500 1.00 71.25 89 GLY A C 1
ATOM 669 O O . GLY A 1 89 ? -8.984 -12.385 21.207 1.00 71.25 89 GLY A O 1
ATOM 670 N N . VAL A 1 90 ? -7.419 -12.915 22.720 1.00 75.06 90 VAL A N 1
ATOM 671 C CA . VAL A 1 90 ? -8.370 -12.949 23.834 1.00 75.06 90 VAL A CA 1
ATOM 672 C C . VAL A 1 90 ? -8.678 -11.505 24.214 1.00 75.06 90 VAL A C 1
ATOM 674 O O . VAL A 1 90 ? -7.783 -10.765 24.624 1.00 75.06 90 VAL A O 1
ATOM 677 N N . ALA A 1 91 ? -9.941 -11.101 24.063 1.00 79.50 91 ALA A N 1
ATOM 678 C CA . ALA A 1 91 ? -10.385 -9.775 24.468 1.00 79.50 91 ALA A CA 1
ATOM 679 C C . ALA A 1 91 ? -10.059 -9.549 25.960 1.00 79.50 91 ALA A C 1
ATOM 681 O O . ALA A 1 91 ? -10.386 -10.409 26.787 1.00 79.50 91 ALA A O 1
ATOM 682 N N . PRO A 1 92 ? -9.424 -8.421 26.329 1.00 78.62 92 PRO A N 1
ATOM 683 C CA . PRO A 1 92 ? -9.156 -8.107 27.723 1.00 78.62 92 PRO A CA 1
ATOM 684 C C . PRO A 1 92 ? -10.445 -8.126 28.545 1.00 78.62 92 PRO A C 1
ATOM 686 O O . PRO A 1 92 ? -11.482 -7.606 28.131 1.00 78.62 92 PRO A O 1
ATOM 689 N N . PHE A 1 93 ? -10.388 -8.720 29.735 1.00 80.88 93 PHE A N 1
ATOM 690 C CA . PHE A 1 93 ? -11.537 -8.732 30.629 1.00 80.88 93 PHE A CA 1
ATOM 691 C C . PHE A 1 93 ? -11.814 -7.317 31.152 1.00 80.88 93 PHE A C 1
ATOM 693 O O . PHE A 1 93 ? -10.996 -6.733 31.867 1.00 80.88 93 PHE A O 1
ATOM 700 N N . HIS A 1 94 ? -12.990 -6.777 30.839 1.00 83.44 94 HIS A N 1
ATOM 701 C CA . HIS A 1 94 ? -13.420 -5.469 31.319 1.00 83.44 94 HIS A CA 1
ATOM 702 C C . HIS A 1 94 ? -14.454 -5.616 32.441 1.00 83.44 94 HIS A C 1
ATOM 704 O O . HIS A 1 94 ? -15.632 -5.859 32.192 1.00 83.44 94 HIS A O 1
ATOM 710 N N . VAL A 1 95 ? -14.013 -5.403 33.687 1.00 81.12 95 VAL A N 1
ATOM 711 C CA . VAL A 1 95 ? -14.838 -5.492 34.913 1.00 81.12 95 VAL A CA 1
ATOM 712 C C . VAL A 1 95 ? -16.111 -4.636 34.824 1.00 81.12 95 VAL A C 1
ATOM 714 O O . VAL A 1 95 ? -17.165 -5.038 35.306 1.00 81.12 95 VAL A O 1
ATOM 717 N N . LEU A 1 96 ? -16.034 -3.472 34.169 1.00 81.12 96 LEU A N 1
ATOM 718 C CA . LEU A 1 96 ? -17.163 -2.546 34.012 1.00 81.12 96 LEU A CA 1
ATOM 719 C C . LEU A 1 96 ? -18.306 -3.114 33.159 1.00 81.12 96 LEU A C 1
ATOM 721 O O . LEU A 1 96 ? -19.454 -2.729 33.355 1.00 81.12 96 LEU A O 1
ATOM 725 N N . PHE A 1 97 ? -18.000 -4.030 32.239 1.00 77.88 97 PHE A N 1
ATOM 726 C CA . PHE A 1 97 ? -18.978 -4.652 31.345 1.00 77.88 97 PHE A CA 1
ATOM 727 C C . PHE A 1 97 ? -19.355 -6.073 31.776 1.00 77.88 97 PHE A C 1
ATOM 729 O O . PHE A 1 97 ? -20.150 -6.720 31.101 1.00 77.88 97 PHE A O 1
ATOM 736 N N . ASN A 1 98 ? -18.814 -6.562 32.899 1.00 71.50 98 ASN A N 1
ATOM 737 C CA . ASN A 1 98 ? -19.157 -7.873 33.441 1.00 71.50 98 ASN A CA 1
ATOM 738 C C . ASN A 1 98 ? -19.330 -7.826 34.976 1.00 71.50 98 ASN A C 1
ATOM 740 O O . ASN A 1 98 ? -18.467 -8.303 35.723 1.00 71.50 98 ASN A O 1
ATOM 744 N N . PRO A 1 99 ? -20.436 -7.226 35.467 1.00 62.97 99 PRO A N 1
ATOM 745 C CA . PRO A 1 99 ? -20.678 -7.020 36.897 1.00 62.97 99 PRO A CA 1
ATOM 746 C C . PRO A 1 99 ? -20.942 -8.321 37.674 1.00 62.97 99 PRO A C 1
ATOM 748 O O . PRO A 1 99 ? -20.820 -8.335 38.897 1.00 62.97 99 PRO A O 1
ATOM 751 N N . GLU A 1 100 ? -21.268 -9.421 36.991 1.00 59.78 100 GLU A N 1
ATOM 752 C CA . GLU A 1 100 ? -21.642 -10.700 37.613 1.00 59.78 100 GLU A CA 1
ATOM 753 C C . GLU A 1 100 ? -20.427 -11.527 38.077 1.00 59.78 100 GLU A C 1
ATOM 755 O O . GLU A 1 100 ? -20.519 -12.337 38.996 1.00 59.78 100 GLU A O 1
ATOM 760 N N . ALA A 1 101 ? -19.237 -11.253 37.534 1.00 56.44 101 ALA A N 1
ATOM 761 C CA . ALA A 1 101 ? -17.982 -11.845 38.005 1.00 56.44 101 ALA A CA 1
ATOM 762 C C . ALA A 1 101 ? -17.374 -11.107 39.217 1.00 56.44 101 ALA A C 1
ATOM 764 O O . ALA A 1 101 ? -16.511 -11.652 39.907 1.00 56.44 101 ALA A O 1
ATOM 765 N N . ALA A 1 102 ? -17.835 -9.886 39.519 1.00 55.38 102 ALA A N 1
ATOM 766 C CA . ALA A 1 102 ? -17.407 -9.137 40.704 1.00 55.38 102 ALA A CA 1
ATOM 767 C C . ALA A 1 102 ? -18.022 -9.680 42.011 1.00 55.38 102 ALA A C 1
ATOM 769 O O . ALA A 1 102 ? -17.612 -9.279 43.100 1.00 55.38 102 ALA A O 1
ATOM 770 N N . SER A 1 103 ? -18.982 -10.610 41.919 1.00 53.88 103 SER A N 1
ATOM 771 C CA . SER A 1 103 ? -19.628 -11.259 43.062 1.00 53.88 103 SER A CA 1
ATOM 772 C C . SER A 1 103 ? -19.084 -12.655 43.381 1.00 53.88 103 SER A C 1
ATOM 774 O O . SER A 1 103 ? -19.810 -13.485 43.923 1.00 53.88 103 SER A O 1
ATOM 776 N N . LEU A 1 104 ? -17.805 -12.935 43.119 1.00 47.53 104 LEU A N 1
ATOM 777 C CA . LEU A 1 104 ? -17.118 -13.936 43.937 1.00 47.53 104 LEU A CA 1
ATOM 778 C C . LEU A 1 104 ? -16.817 -13.279 45.288 1.00 47.53 104 LEU A C 1
ATOM 780 O O . LEU A 1 104 ? -16.087 -12.284 45.325 1.00 47.53 104 LEU A O 1
ATOM 784 N N . PRO A 1 105 ? -17.367 -13.777 46.412 1.00 46.22 105 PRO A N 1
ATOM 785 C CA . PRO A 1 105 ? -17.073 -13.190 47.699 1.00 46.22 105 PRO A CA 1
ATOM 786 C C . PRO A 1 105 ? -15.605 -13.494 47.975 1.00 46.22 105 PRO A C 1
ATOM 788 O O . PRO A 1 105 ? -15.237 -14.627 48.288 1.00 46.22 105 PRO A O 1
ATOM 791 N N . ALA A 1 106 ? -14.754 -12.475 47.872 1.00 44.72 106 ALA A N 1
ATOM 792 C CA . ALA A 1 106 ? -13.477 -12.488 48.550 1.00 44.72 106 ALA A CA 1
ATOM 793 C C . ALA A 1 106 ? -13.795 -12.662 50.039 1.00 44.72 106 ALA A C 1
ATOM 795 O O . ALA A 1 106 ? -14.115 -11.708 50.750 1.00 44.72 106 ALA A O 1
ATOM 796 N N . SER A 1 107 ? -13.774 -13.917 50.493 1.00 50.19 107 SER A N 1
ATOM 797 C CA . SER A 1 107 ? -13.751 -14.311 51.893 1.00 50.19 107 SER A CA 1
ATOM 798 C C . SER A 1 107 ? -12.439 -13.797 52.472 1.00 50.19 107 SER A C 1
ATOM 800 O O . SER A 1 107 ? -11.469 -14.525 52.667 1.00 50.19 107 SER A O 1
ATOM 802 N N . SER A 1 108 ? -12.386 -12.487 52.692 1.00 44.50 108 SER A N 1
ATOM 803 C CA . SER A 1 108 ? -11.329 -11.842 53.438 1.00 44.50 108 SER A CA 1
ATOM 804 C C . SER A 1 108 ? -11.599 -12.169 54.899 1.00 44.50 108 SER A C 1
ATOM 806 O O . SER A 1 108 ? -12.269 -11.437 55.632 1.00 44.50 108 SER A O 1
ATOM 808 N N . LYS A 1 109 ? -11.151 -13.365 55.296 1.00 40.38 109 LYS A N 1
ATOM 809 C CA . LYS A 1 109 ? -10.980 -13.745 56.692 1.00 40.38 109 LYS A CA 1
ATOM 810 C C . LYS A 1 109 ? -10.087 -12.679 57.321 1.00 40.38 109 LYS A C 1
ATOM 812 O O . LYS A 1 109 ? -8.870 -12.714 57.175 1.00 40.38 109 LYS A O 1
ATOM 817 N N . ARG A 1 110 ? -10.699 -11.719 58.016 1.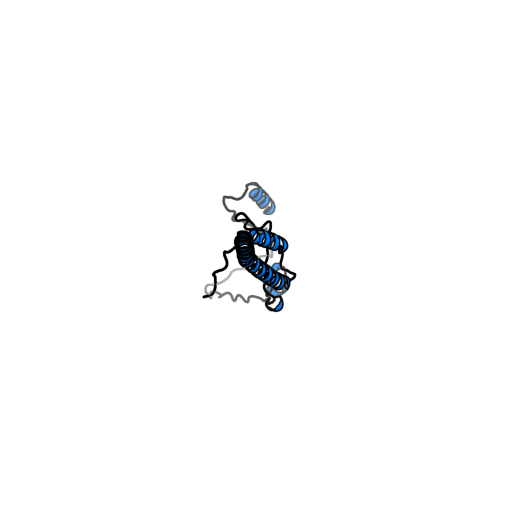00 46.53 110 ARG A N 1
ATOM 818 C CA . ARG A 1 110 ? -9.985 -10.885 58.983 1.00 46.53 110 ARG A CA 1
ATOM 819 C C . ARG A 1 110 ? -9.264 -11.830 59.949 1.00 46.53 110 ARG A C 1
ATOM 821 O O . ARG A 1 110 ? -9.940 -12.679 60.536 1.00 46.53 110 ARG A O 1
ATOM 828 N N . PRO A 1 111 ? -7.957 -11.679 60.195 1.00 35.59 111 PRO A N 1
ATOM 829 C CA . PRO A 1 111 ? -7.386 -12.187 61.424 1.00 35.59 111 PRO A CA 1
ATOM 830 C C . PRO A 1 111 ? -7.989 -11.346 62.552 1.00 35.59 111 PRO A C 1
ATOM 832 O O . PRO A 1 111 ? -7.701 -10.158 62.692 1.00 35.59 111 PRO A O 1
ATOM 835 N N . ALA A 1 112 ? -8.910 -11.939 63.307 1.00 35.00 112 ALA A N 1
ATOM 836 C CA . ALA A 1 112 ? -9.372 -11.365 64.557 1.00 35.00 112 ALA A CA 1
ATOM 837 C C . ALA A 1 112 ? -8.216 -11.429 65.567 1.00 35.00 112 ALA A C 1
ATOM 839 O O . ALA A 1 112 ? -7.745 -12.510 65.917 1.00 35.00 112 ALA A O 1
ATOM 840 N N . LEU A 1 113 ? -7.756 -10.261 66.018 1.00 37.53 113 LEU A N 1
ATOM 841 C CA . LEU A 1 113 ? -6.858 -10.116 67.159 1.00 37.53 113 LEU A CA 1
ATOM 842 C C . LEU A 1 113 ? -7.612 -10.579 68.417 1.00 37.53 113 LEU A C 1
ATOM 844 O O . LEU A 1 113 ? -8.581 -9.945 68.838 1.00 37.53 113 LEU A O 1
ATOM 848 N N . HIS A 1 114 ? -7.212 -11.718 68.981 1.00 36.53 114 HIS A N 1
ATOM 849 C CA . HIS A 1 114 ? -7.841 -12.281 70.171 1.00 36.53 114 HIS A CA 1
ATOM 850 C C . HIS A 1 114 ? -7.408 -11.558 71.461 1.00 36.53 114 HIS A C 1
ATOM 852 O O . HIS A 1 114 ? -6.228 -11.464 71.773 1.00 36.53 114 HIS A O 1
ATOM 858 N N . SER A 1 115 ? -8.440 -11.156 72.216 1.00 34.09 115 SER A N 1
ATOM 859 C CA . SER A 1 115 ? -8.588 -11.126 73.685 1.00 34.09 115 SER A CA 1
ATOM 860 C C . SER A 1 115 ? -7.640 -10.284 74.551 1.00 34.09 115 SER A C 1
ATOM 862 O O . SER A 1 115 ? -6.461 -10.585 74.665 1.00 34.09 115 SER A O 1
ATOM 864 N N . ALA A 1 116 ? -8.203 -9.379 75.364 1.00 36.69 116 ALA A N 1
ATOM 865 C CA . ALA A 1 116 ? -8.605 -9.662 76.756 1.00 36.69 116 ALA A CA 1
ATOM 866 C C . ALA A 1 116 ? -8.980 -8.360 77.500 1.00 36.69 116 ALA A C 1
ATOM 868 O O . ALA A 1 116 ? -8.233 -7.390 77.442 1.00 36.69 116 ALA A O 1
ATOM 869 N N . GLY A 1 117 ? -10.086 -8.347 78.263 1.00 31.84 117 GLY A N 1
ATOM 870 C CA . GLY A 1 117 ? -10.272 -7.346 79.331 1.00 31.84 117 GLY A CA 1
ATOM 871 C C . GLY A 1 117 ? -11.681 -6.785 79.577 1.00 31.84 117 GLY A C 1
ATOM 872 O O . GLY A 1 117 ? -11.998 -5.702 79.115 1.00 31.84 117 GLY A O 1
ATOM 873 N N . LYS A 1 118 ? -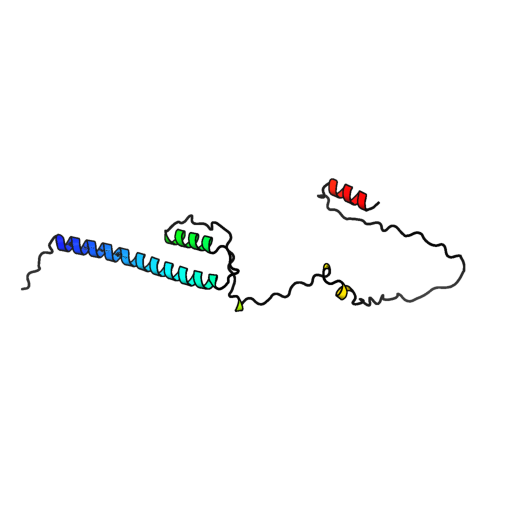12.457 -7.494 80.412 1.00 34.22 118 LYS A N 1
ATOM 874 C CA . LYS A 1 118 ? -13.315 -6.988 81.517 1.00 34.22 118 LYS A CA 1
ATOM 875 C C . LYS A 1 118 ? -14.481 -5.992 81.249 1.00 34.22 118 LYS A C 1
ATOM 877 O O . LYS A 1 118 ? -14.314 -4.787 81.173 1.00 34.22 118 LYS A O 1
ATOM 882 N N . SER A 1 119 ? -15.693 -6.565 81.315 1.00 38.47 119 SER A N 1
ATOM 883 C CA . SER A 1 119 ? -16.878 -6.180 82.127 1.00 38.47 119 SER A CA 1
ATOM 884 C C . SER A 1 119 ? -17.486 -4.752 82.122 1.00 38.47 119 SER A C 1
ATOM 886 O O . SER A 1 119 ? -17.003 -3.867 82.815 1.00 38.47 119 SER A O 1
ATOM 888 N N . LYS A 1 120 ? -18.717 -4.695 81.569 1.00 36.56 120 LYS A N 1
ATOM 889 C CA . LYS A 1 120 ? -20.019 -4.313 82.197 1.00 36.56 120 LYS A CA 1
ATOM 890 C C . LYS A 1 120 ? -20.364 -2.823 82.443 1.00 36.56 120 LYS A C 1
ATOM 892 O O . LYS A 1 120 ? -19.886 -2.242 83.403 1.00 36.56 120 LYS A O 1
ATOM 897 N N . ALA A 1 121 ? -21.362 -2.311 81.700 1.00 34.91 121 ALA A N 1
ATOM 898 C CA . ALA A 1 121 ? -22.527 -1.526 82.180 1.00 34.91 121 ALA A CA 1
ATOM 899 C C . ALA A 1 121 ? -23.529 -1.231 81.018 1.00 34.91 121 ALA A C 1
ATOM 901 O O . ALA A 1 121 ? -23.082 -1.093 79.880 1.00 34.91 121 ALA A O 1
ATOM 902 N N . PRO A 1 122 ? -24.862 -1.163 81.256 1.00 55.38 122 PRO A N 1
ATOM 903 C CA . PRO A 1 122 ? -25.898 -0.759 80.274 1.00 55.38 122 PRO A CA 1
ATOM 904 C C . PRO A 1 122 ? -26.126 0.780 80.345 1.00 55.38 122 PRO A C 1
ATOM 906 O O . PRO A 1 122 ? -25.425 1.392 81.151 1.00 55.38 122 PRO A O 1
ATOM 909 N N . PRO A 1 123 ? -27.088 1.468 79.667 1.00 49.44 123 PRO A N 1
ATOM 910 C CA . PRO A 1 123 ? -28.121 1.116 78.666 1.00 49.44 123 PRO A CA 1
ATOM 911 C C . PRO A 1 123 ? -28.178 2.125 77.465 1.00 49.44 123 PRO A C 1
ATOM 913 O O . PRO A 1 123 ? -27.341 3.012 77.369 1.00 49.44 123 PRO A O 1
ATOM 916 N N . ALA A 1 124 ? -29.177 2.029 76.563 1.00 38.06 124 ALA A N 1
ATOM 917 C CA . ALA A 1 124 ? -30.059 3.144 76.115 1.00 38.06 124 ALA A CA 1
ATOM 918 C C . ALA A 1 124 ? -30.621 3.018 74.674 1.00 38.06 124 ALA A C 1
ATOM 920 O O . ALA A 1 124 ? -29.993 2.513 73.750 1.00 38.06 124 ALA A O 1
ATOM 921 N N . LYS A 1 125 ? -31.863 3.505 74.546 1.00 47.88 125 LYS A N 1
ATOM 922 C CA . LYS A 1 125 ? -32.772 3.624 73.388 1.00 47.88 125 LYS A CA 1
ATOM 923 C C . LYS A 1 125 ? -32.126 3.792 71.999 1.00 47.88 125 LYS A C 1
ATOM 925 O O . LYS A 1 125 ? -31.297 4.666 71.779 1.00 47.88 125 LYS A O 1
ATOM 930 N N . LYS A 1 126 ? -32.666 3.038 71.027 1.00 53.88 126 LYS A N 1
ATOM 931 C CA . LYS A 1 126 ? -32.450 3.203 69.578 1.00 53.88 126 LYS A CA 1
ATOM 932 C C . LYS A 1 126 ? -32.757 4.641 69.143 1.00 53.88 126 LYS A C 1
ATOM 934 O O . LYS A 1 126 ? -33.923 5.016 69.045 1.00 53.88 126 LYS A O 1
ATOM 939 N N . GLN A 1 127 ? -31.723 5.409 68.819 1.00 51.78 127 GLN A N 1
ATOM 940 C CA . GLN A 1 127 ? -31.858 6.637 68.044 1.00 51.78 127 GLN A CA 1
ATOM 941 C C . GLN A 1 127 ? -31.542 6.312 66.582 1.00 51.78 127 GLN A C 1
ATOM 943 O O . GLN A 1 127 ? -30.477 5.787 66.257 1.00 51.78 127 GLN A O 1
ATOM 948 N N . ARG A 1 128 ? -32.507 6.570 65.698 1.00 51.88 128 ARG A N 1
ATOM 949 C CA . ARG A 1 128 ? -32.371 6.404 64.249 1.00 51.88 128 ARG A CA 1
ATOM 950 C C . ARG A 1 128 ? -31.332 7.422 63.763 1.00 51.88 128 ARG A C 1
ATOM 952 O O . ARG A 1 128 ? -31.608 8.617 63.761 1.00 51.88 128 ARG A O 1
ATOM 959 N N . MET A 1 129 ? -30.124 6.965 63.433 1.00 50.78 129 MET A N 1
ATOM 960 C CA . MET A 1 129 ? -29.081 7.836 62.886 1.00 50.78 129 MET A CA 1
ATOM 961 C C . MET A 1 129 ? -29.486 8.287 61.478 1.00 50.78 129 MET A C 1
ATOM 963 O O . MET A 1 129 ? -29.867 7.461 60.647 1.00 50.78 129 MET A O 1
ATOM 967 N N . ALA A 1 130 ? -29.423 9.595 61.232 1.00 61.06 130 ALA A N 1
ATOM 968 C CA . ALA A 1 130 ? -29.562 10.181 59.903 1.00 61.06 130 ALA A CA 1
ATOM 969 C C . ALA A 1 130 ? -28.454 9.653 58.964 1.00 61.06 130 ALA A C 1
ATOM 971 O O . ALA A 1 130 ? -27.375 9.287 59.446 1.00 61.06 130 ALA A O 1
ATOM 972 N N . PRO A 1 131 ? -28.698 9.584 57.641 1.00 57.12 131 PRO A N 1
ATOM 973 C CA . PRO A 1 131 ? -27.719 9.062 56.695 1.00 57.12 131 PRO A CA 1
ATOM 974 C C . PRO A 1 131 ? -26.433 9.896 56.745 1.00 57.12 131 PRO A C 1
ATOM 976 O O . PRO A 1 131 ? -26.459 11.121 56.637 1.00 57.12 131 PRO A O 1
ATOM 979 N N . LYS A 1 132 ? -25.299 9.216 56.938 1.00 60.53 132 LYS A N 1
ATOM 980 C CA . LYS A 1 132 ? -23.968 9.829 56.917 1.00 60.53 132 LYS A CA 1
ATOM 981 C C . LYS A 1 132 ? -23.677 10.299 55.490 1.00 60.53 132 LYS A C 1
ATOM 983 O O . LYS A 1 132 ? -23.649 9.470 54.583 1.00 60.53 132 LYS A O 1
ATOM 988 N N . LYS A 1 133 ? -23.453 11.602 55.296 1.00 60.50 133 LYS A N 1
ATOM 989 C CA . LYS A 1 133 ? -22.911 12.133 54.038 1.00 60.50 133 LYS A CA 1
ATOM 990 C C . LYS A 1 133 ? -21.522 11.526 53.806 1.00 60.50 133 LYS A C 1
ATOM 992 O O . LYS A 1 133 ? -20.674 11.568 54.698 1.00 60.50 133 LYS A O 1
ATOM 997 N N . VAL A 1 134 ? -21.315 10.927 52.636 1.00 62.09 134 VAL A N 1
ATOM 998 C CA . VAL A 1 134 ? -20.010 10.415 52.203 1.00 62.09 134 VAL A CA 1
ATOM 999 C C . VAL A 1 134 ? -19.200 11.608 51.711 1.00 62.09 134 VAL A C 1
ATOM 1001 O O . VAL A 1 134 ? -19.599 12.273 50.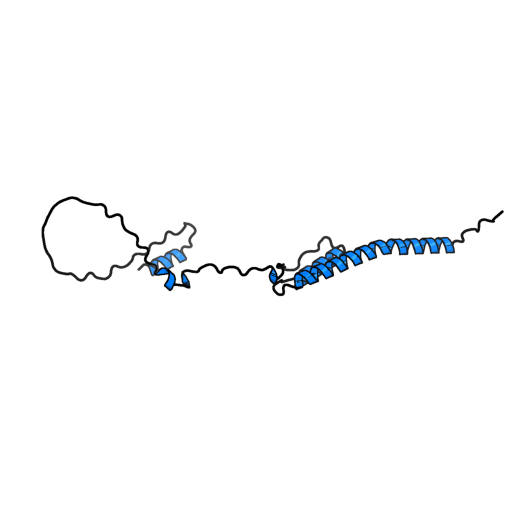763 1.00 62.09 134 VAL A O 1
ATOM 1004 N N . ILE A 1 135 ? -18.090 11.903 52.384 1.00 65.50 135 ILE A N 1
ATOM 1005 C CA . ILE A 1 135 ? -17.160 12.955 51.969 1.00 65.50 135 ILE A CA 1
ATOM 1006 C C . ILE A 1 135 ? -16.198 12.330 50.956 1.00 65.50 135 ILE A C 1
ATOM 1008 O O . ILE A 1 135 ? -15.441 11.426 51.310 1.00 65.50 135 ILE A O 1
ATOM 1012 N N . TYR A 1 136 ? -16.238 12.795 49.708 1.00 65.75 136 TYR A N 1
ATOM 1013 C CA . TYR A 1 136 ? -15.278 12.411 48.673 1.00 65.75 136 TYR A CA 1
ATOM 1014 C C . TYR A 1 136 ? -14.100 13.390 48.670 1.00 65.75 136 TYR A C 1
ATOM 1016 O O . TYR A 1 136 ? -14.298 14.603 48.666 1.00 65.75 136 TYR A O 1
ATOM 1024 N N . SER A 1 137 ? -12.870 12.873 48.670 1.00 73.56 137 SER A N 1
ATOM 1025 C CA . SER A 1 137 ? -11.650 13.672 48.528 1.00 73.56 137 SER A CA 1
ATOM 1026 C C . SER A 1 137 ? -10.879 13.252 47.278 1.00 73.56 137 SER A C 1
ATOM 1028 O O . SER A 1 137 ? -10.762 12.066 46.968 1.00 73.56 137 SER A O 1
ATOM 1030 N N . PHE A 1 138 ? -10.348 14.237 46.554 1.00 75.19 138 PHE A N 1
ATOM 1031 C CA . PHE A 1 138 ? -9.567 14.033 45.337 1.00 75.19 138 PHE A CA 1
ATOM 1032 C C . PHE A 1 138 ? -8.160 14.601 45.537 1.00 75.19 138 PHE A C 1
ATOM 1034 O O . PHE A 1 138 ? -8.000 15.785 45.830 1.00 75.19 138 PHE A O 1
ATOM 1041 N N . ASN A 1 139 ? -7.132 13.765 45.366 1.00 76.75 139 ASN A N 1
ATOM 1042 C CA . ASN A 1 139 ? -5.739 14.214 45.345 1.00 76.75 139 ASN A CA 1
ATOM 1043 C C . ASN A 1 139 ? -5.398 14.690 43.929 1.00 76.75 139 ASN A C 1
ATOM 1045 O O . ASN A 1 139 ? -5.103 13.880 43.052 1.00 76.75 139 ASN A O 1
ATOM 1049 N N . LEU A 1 140 ? -5.489 16.000 43.694 1.00 78.12 140 LEU A N 1
ATOM 1050 C CA . LEU A 1 140 ? -5.244 16.601 42.382 1.00 78.12 140 LEU A CA 1
ATOM 1051 C C . LEU A 1 140 ? -3.786 17.087 42.257 1.00 78.12 140 LEU A C 1
ATOM 1053 O O . LEU A 1 140 ? -3.310 17.794 43.149 1.00 78.12 140 LEU A O 1
ATOM 1057 N N . PRO A 1 141 ? -3.079 16.775 41.153 1.00 81.44 141 PRO A N 1
ATOM 1058 C CA . PRO A 1 141 ? -1.751 17.321 40.868 1.00 81.44 141 PRO A CA 1
ATOM 1059 C C . PRO A 1 141 ? -1.750 18.852 40.808 1.00 81.44 141 PRO A C 1
ATOM 1061 O O . PRO A 1 141 ? -2.734 19.465 40.391 1.00 81.44 141 PRO A O 1
ATOM 1064 N N . GLY A 1 142 ? -0.623 19.488 41.142 1.00 74.00 142 GLY A N 1
ATOM 1065 C CA . GLY A 1 142 ? -0.487 20.953 41.118 1.00 74.00 142 GLY A CA 1
ATOM 1066 C C . GLY A 1 142 ? -0.772 21.599 39.753 1.00 74.00 142 GLY A C 1
ATOM 1067 O O . GLY A 1 142 ? -1.206 22.746 39.708 1.00 74.00 142 GLY A O 1
ATOM 1068 N N . SER A 1 143 ? -0.617 20.843 38.661 1.00 83.06 143 SER A N 1
ATOM 1069 C CA . SER A 1 143 ? -0.897 21.256 37.278 1.00 83.06 143 SER A CA 1
ATOM 1070 C C . SER A 1 143 ? -2.384 21.252 36.894 1.00 83.06 143 SER A C 1
ATOM 1072 O O . SER A 1 143 ? -2.725 21.578 35.759 1.00 83.06 143 SER A O 1
ATOM 1074 N N . THR A 1 144 ? -3.287 20.876 37.804 1.00 82.00 144 THR A N 1
ATOM 1075 C CA . THR A 1 144 ? -4.727 20.853 37.515 1.00 82.00 144 THR A CA 1
ATOM 1076 C C . THR A 1 144 ? -5.313 22.257 37.391 1.00 82.00 144 THR A C 1
ATOM 1078 O O . THR A 1 144 ? -5.119 23.116 38.258 1.00 82.00 144 THR A O 1
ATOM 1081 N N . SER A 1 145 ? -6.072 22.460 36.310 1.00 83.69 145 SER A N 1
ATOM 1082 C CA . SER A 1 145 ? -6.786 23.705 36.017 1.00 83.69 145 SER A CA 1
ATOM 1083 C C . SER A 1 145 ? -7.729 24.099 37.158 1.00 83.69 145 SER A C 1
ATOM 1085 O O . SER A 1 145 ? -8.390 23.250 37.761 1.00 83.69 145 SER A O 1
ATOM 1087 N N . ALA A 1 146 ? -7.812 25.402 37.435 1.00 80.19 146 ALA A N 1
ATOM 1088 C CA . ALA A 1 146 ? -8.658 25.960 38.488 1.00 80.19 146 ALA A CA 1
ATOM 1089 C C . ALA A 1 146 ? -10.145 25.614 38.299 1.00 80.19 146 ALA A C 1
ATOM 1091 O O . ALA A 1 146 ? -10.839 25.376 39.285 1.00 80.19 146 ALA A O 1
ATOM 1092 N N . GLN A 1 147 ? -10.604 25.505 37.047 1.00 85.12 147 GLN A N 1
ATOM 1093 C CA . GLN A 1 147 ? -11.992 25.164 36.734 1.00 85.12 147 GLN A CA 1
ATOM 1094 C C . GLN A 1 147 ? -12.371 23.773 37.260 1.00 85.12 147 GLN A C 1
ATOM 1096 O O . GLN A 1 147 ? -13.383 23.610 37.929 1.00 85.12 147 GLN A O 1
ATOM 1101 N N . ILE A 1 148 ? -11.492 22.788 37.066 1.00 82.56 148 ILE A N 1
ATOM 1102 C CA . ILE A 1 148 ? -11.719 21.400 37.495 1.00 82.56 148 ILE A CA 1
ATOM 1103 C C . ILE A 1 148 ? -11.804 21.305 39.026 1.00 82.56 148 ILE A C 1
ATOM 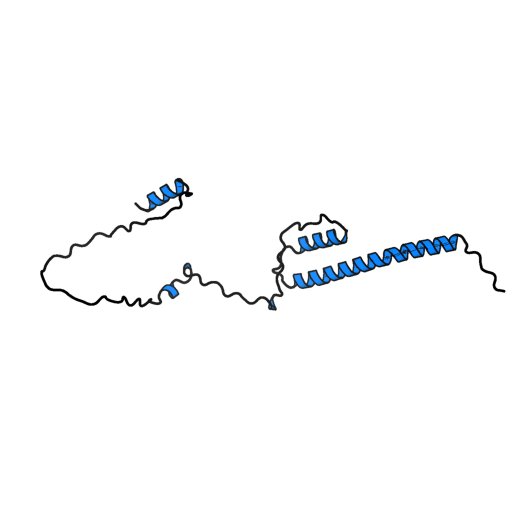1105 O O . ILE A 1 148 ? -12.580 20.521 39.566 1.00 82.56 148 ILE A O 1
ATOM 1109 N N . LYS A 1 149 ? -11.029 22.127 39.747 1.00 80.81 149 LYS A N 1
ATOM 1110 C CA . LYS A 1 149 ? -11.070 22.181 41.218 1.00 80.81 149 LYS A CA 1
ATOM 1111 C C . LYS A 1 149 ? -12.399 22.739 41.729 1.00 80.81 149 LYS A C 1
ATOM 1113 O O . LYS A 1 149 ? -12.912 22.241 42.728 1.00 80.81 149 LYS A O 1
ATOM 1118 N N . LEU A 1 150 ? -12.945 23.751 41.052 1.00 81.81 150 LEU A N 1
ATOM 1119 C CA . LEU A 1 150 ? -14.240 24.345 41.394 1.00 81.81 150 LEU A CA 1
ATOM 1120 C C . LEU A 1 150 ? -15.393 23.382 41.109 1.00 81.81 150 LEU A C 1
ATOM 1122 O O . LEU A 1 150 ? -16.243 23.186 41.976 1.00 81.81 150 LEU A O 1
ATOM 1126 N N . ASP A 1 151 ? -15.377 22.728 39.948 1.00 82.62 151 ASP A N 1
ATOM 1127 C CA . ASP A 1 151 ? -16.419 21.776 39.559 1.00 82.62 151 ASP A CA 1
ATOM 1128 C C . ASP A 1 151 ? -16.460 20.579 40.528 1.00 82.62 151 ASP A C 1
ATOM 1130 O O . ASP A 1 151 ? -17.529 20.168 40.979 1.00 82.62 151 ASP A O 1
ATOM 1134 N N . LEU A 1 152 ? -15.294 20.066 40.945 1.00 80.75 152 LEU A N 1
ATOM 1135 C CA . LEU A 1 152 ? -15.214 18.999 41.949 1.00 80.75 152 LEU A CA 1
ATOM 1136 C C . LEU A 1 152 ? -15.689 19.451 43.335 1.00 80.75 152 LEU A C 1
ATOM 1138 O O . LEU A 1 152 ? -16.345 18.678 44.031 1.00 80.75 152 LEU A O 1
ATOM 1142 N N . ALA A 1 153 ? -15.404 20.690 43.739 1.00 74.38 153 ALA A N 1
ATOM 1143 C CA . ALA A 1 153 ? -15.897 21.225 45.006 1.00 74.38 153 ALA A CA 1
ATOM 1144 C C . ALA A 1 153 ? -17.431 21.352 45.029 1.00 74.38 153 ALA A C 1
ATOM 1146 O O . ALA A 1 153 ? -18.036 21.147 46.080 1.00 74.38 153 ALA A O 1
ATOM 1147 N N . ALA A 1 154 ? -18.058 21.636 43.882 1.00 76.75 154 ALA A N 1
ATOM 1148 C CA . ALA A 1 154 ? -19.513 21.705 43.754 1.00 76.75 154 ALA A CA 1
ATOM 1149 C C . ALA A 1 154 ? -20.186 20.327 43.881 1.00 76.75 154 ALA A C 1
ATOM 1151 O O . ALA A 1 154 ? -21.296 20.229 44.395 1.00 76.75 154 ALA A O 1
ATOM 1152 N N . ILE A 1 155 ? -19.507 19.259 43.452 1.00 73.38 155 ILE A N 1
ATOM 1153 C CA . ILE A 1 155 ? -20.026 17.881 43.496 1.00 73.38 155 ILE A CA 1
ATOM 1154 C C . ILE A 1 155 ? -19.965 17.279 44.914 1.00 73.38 155 ILE A C 1
ATOM 1156 O O . ILE A 1 155 ? -20.730 16.373 45.234 1.00 73.38 155 ILE A O 1
ATOM 1160 N N . VAL A 1 156 ? -19.064 17.762 45.776 1.00 67.62 156 VAL A N 1
ATOM 1161 C CA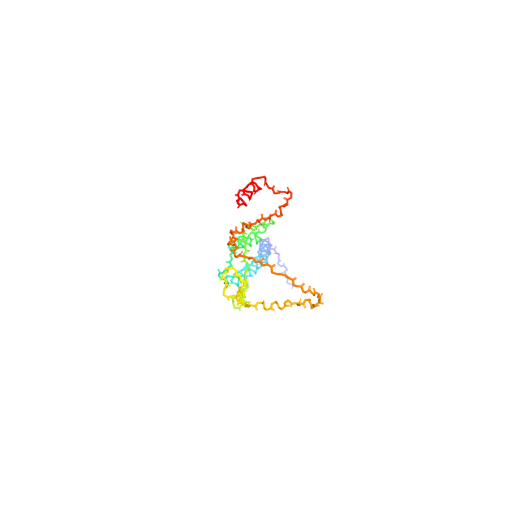 . VAL A 1 156 ? -18.816 17.194 47.119 1.00 67.62 156 VAL A CA 1
ATOM 1162 C C . VAL A 1 156 ? -19.736 17.781 48.222 1.00 67.62 156 VAL A C 1
ATOM 1164 O O . VAL A 1 156 ? -19.689 17.311 49.361 1.00 67.62 156 VAL A O 1
ATOM 1167 N N . GLN A 1 157 ? -20.597 18.767 47.920 1.00 56.38 157 GLN A N 1
ATOM 1168 C CA . GLN A 1 157 ? -21.543 19.396 48.878 1.00 56.38 157 GLN A CA 1
ATOM 1169 C C . GLN A 1 157 ? -22.859 18.612 49.069 1.00 56.38 157 GLN A C 1
ATOM 1171 O O . GLN A 1 157 ? -23.339 18.497 50.237 1.00 56.38 157 GLN A O 1
#

Foldseek 3Di:
DDDDDDDDPVNVVVVVVVVVVVVVVVLVVVLVVLVVVVVVVLVQQVLPVPWDLVVLVVQQSVCVSVVNPVRDRPDDTDGDHHPVPDDDDDPDDDCVVPVPVVPPPPPPPDPPDDDDDDDDDDDDDDDDDDDDQDADDDDDDPPDDPVVVVVVVVVRD